Protein AF-A0A948I524-F1 (afdb_monomer_lite)

Radius of gyration: 13.86 Å; chains: 1; bounding box: 35×22×31 Å

Sequence (52 aa):
IIPALEPSHALAYVAKLAPTLPADHLMVMNLCGRGDKDLAAVLKHLKARGKI

Foldseek 3Di:
DAQAPVQVVVVVVCVVVVVVDDPPDDDDGDRPDHHPVVVVVVVVVCVVVVVD

Structure (mmCIF, N/CA/C/O backbone):
data_AF-A0A948I524-F1
#
_entry.id   AF-A0A948I524-F1
#
loop_
_atom_site.group_PDB
_atom_site.id
_atom_site.type_symbol
_atom_site.label_atom_id
_atom_site.label_alt_id
_atom_site.label_comp_id
_atom_site.label_asym_id
_atom_site.label_entity_id
_atom_site.label_seq_id
_atom_site.pdbx_PDB_ins_code
_atom_site.Cartn_x
_atom_site.Cartn_y
_atom_site.Cartn_z
_atom_site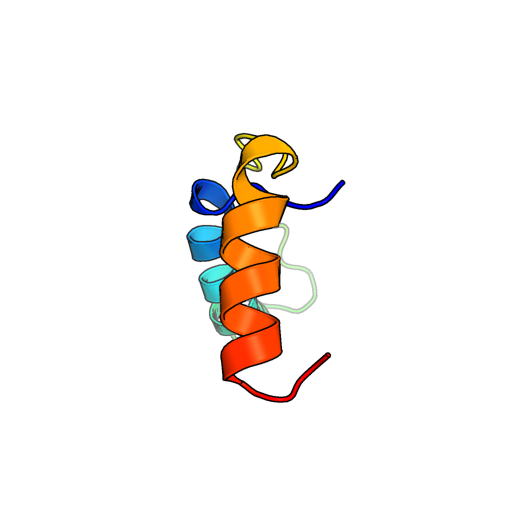.occupancy
_atom_site.B_iso_or_equiv
_atom_site.auth_seq_id
_atom_site.auth_comp_id
_atom_site.auth_asym_id
_atom_site.auth_atom_id
_atom_site.pdbx_PDB_model_num
ATOM 1 N N . ILE A 1 1 ? -4.663 -5.571 -10.042 1.00 82.62 1 ILE A N 1
ATOM 2 C CA . ILE A 1 1 ? -3.879 -4.374 -10.433 1.00 82.62 1 ILE A CA 1
ATOM 3 C C . ILE A 1 1 ? -2.657 -4.338 -9.531 1.00 82.62 1 ILE A C 1
ATOM 5 O O . ILE A 1 1 ? -2.838 -4.440 -8.325 1.00 82.62 1 ILE A O 1
ATOM 9 N N . ILE A 1 2 ? -1.445 -4.271 -10.083 1.00 92.44 2 ILE A N 1
ATOM 10 C CA . ILE A 1 2 ? -0.241 -4.020 -9.278 1.00 92.44 2 ILE A CA 1
ATOM 11 C C . ILE A 1 2 ? -0.167 -2.500 -9.084 1.00 92.44 2 ILE A C 1
ATOM 13 O O . ILE A 1 2 ? -0.244 -1.793 -10.093 1.00 92.44 2 ILE A O 1
ATOM 17 N N . PRO 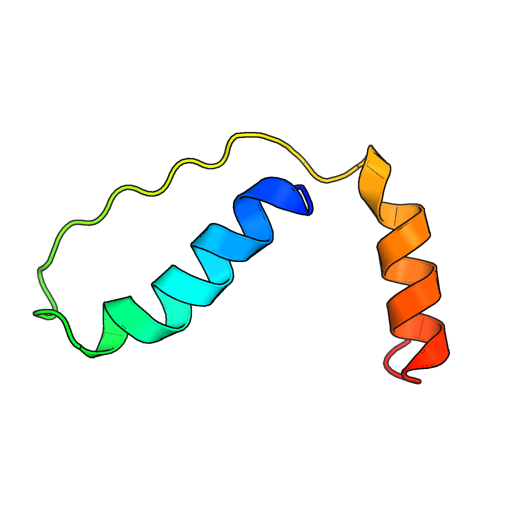A 1 3 ? -0.096 -1.977 -7.848 1.00 95.56 3 PRO A N 1
ATOM 18 C CA . PRO A 1 3 ? 0.033 -0.541 -7.628 1.00 95.56 3 PRO A CA 1
ATOM 19 C C . PRO A 1 3 ? 1.351 -0.041 -8.218 1.00 95.56 3 PRO A C 1
ATOM 21 O O . PRO A 1 3 ? 2.362 -0.741 -8.160 1.00 95.56 3 PRO A O 1
ATOM 24 N N . ALA A 1 4 ? 1.344 1.175 -8.760 1.00 97.38 4 ALA A N 1
ATOM 25 C CA . ALA A 1 4 ? 2.597 1.869 -9.029 1.00 97.38 4 ALA A CA 1
ATOM 26 C C . ALA A 1 4 ? 3.372 2.118 -7.721 1.00 97.38 4 ALA A C 1
ATOM 28 O O . ALA A 1 4 ? 2.823 1.992 -6.612 1.00 97.38 4 ALA A O 1
ATOM 29 N N . LEU A 1 5 ? 4.655 2.453 -7.820 1.00 96.88 5 LEU A N 1
ATOM 30 C CA . LEU A 1 5 ? 5.469 2.706 -6.627 1.00 96.88 5 LEU A CA 1
ATOM 31 C C . LEU A 1 5 ? 4.958 3.908 -5.822 1.00 96.88 5 LEU A C 1
ATOM 33 O O . LEU A 1 5 ? 5.017 3.893 -4.594 1.00 96.88 5 LEU A O 1
ATOM 37 N N . GLU A 1 6 ? 4.378 4.912 -6.470 1.00 96.06 6 GLU A N 1
ATOM 38 C CA . GLU A 1 6 ? 3.840 6.112 -5.833 1.00 96.06 6 GLU A CA 1
ATOM 39 C C . GLU A 1 6 ? 2.685 5.788 -4.865 1.00 96.06 6 GLU A C 1
ATOM 41 O O . GLU A 1 6 ? 2.846 6.040 -3.665 1.00 96.06 6 GLU A O 1
ATOM 46 N N . PRO A 1 7 ? 1.564 5.154 -5.283 1.00 96.94 7 PRO A N 1
ATOM 47 C CA . PRO A 1 7 ? 0.487 4.797 -4.360 1.00 96.94 7 PRO A CA 1
ATOM 48 C C . PRO A 1 7 ? 0.867 3.659 -3.398 1.00 96.94 7 PRO A C 1
ATOM 50 O O . PRO A 1 7 ? 0.203 3.480 -2.376 1.00 96.94 7 PRO A O 1
ATOM 53 N N . SER A 1 8 ? 1.952 2.915 -3.654 1.00 97.31 8 SER A N 1
ATOM 54 C CA . SER A 1 8 ? 2.436 1.882 -2.724 1.00 97.31 8 SER A CA 1
ATOM 55 C C . SER A 1 8 ? 2.841 2.457 -1.358 1.00 97.31 8 SER A C 1
ATOM 57 O O . SER A 1 8 ? 2.691 1.778 -0.342 1.00 97.31 8 SER A O 1
ATOM 59 N N . HIS A 1 9 ? 3.276 3.722 -1.299 1.00 96.69 9 HIS A N 1
ATOM 60 C CA . HIS A 1 9 ? 3.585 4.407 -0.037 1.00 96.69 9 HIS A CA 1
ATOM 61 C C . HIS A 1 9 ? 2.330 4.633 0.812 1.00 96.69 9 HIS A C 1
ATOM 63 O O . HIS A 1 9 ? 2.325 4.348 2.011 1.00 96.69 9 HIS A O 1
ATOM 69 N N . ALA A 1 10 ? 1.249 5.098 0.182 1.00 97.31 10 ALA A N 1
ATOM 70 C CA . ALA A 1 10 ? -0.030 5.279 0.854 1.00 97.31 10 ALA A CA 1
ATOM 71 C C . ALA A 1 10 ? -0.594 3.931 1.326 1.00 97.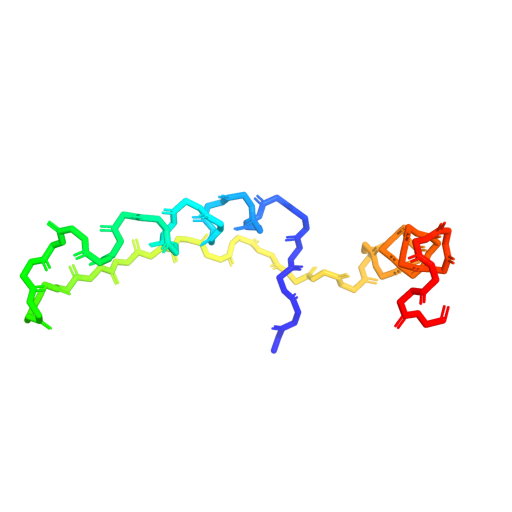31 10 ALA A C 1
ATOM 73 O O . ALA A 1 10 ? -1.041 3.829 2.465 1.00 97.31 10 ALA A O 1
ATOM 74 N N . LEU A 1 11 ? -0.483 2.871 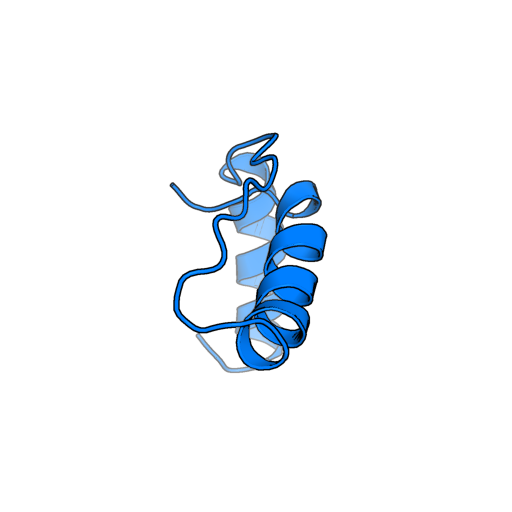0.516 1.00 97.06 11 LEU A N 1
ATOM 75 C CA . LEU A 1 11 ? -0.935 1.531 0.901 1.00 97.06 11 LEU A CA 1
ATOM 76 C C . LEU A 1 11 ? -0.153 0.989 2.111 1.00 97.06 11 LEU A C 1
ATOM 78 O O . LEU A 1 11 ? -0.743 0.425 3.032 1.00 97.06 11 LEU A O 1
ATOM 82 N N . ALA A 1 12 ? 1.164 1.206 2.149 1.00 97.88 12 ALA A N 1
ATOM 83 C CA . ALA A 1 12 ? 1.995 0.824 3.289 1.00 97.88 12 ALA A CA 1
ATOM 84 C C . ALA A 1 12 ? 1.614 1.574 4.577 1.00 97.88 12 ALA A C 1
ATOM 86 O O . ALA A 1 12 ? 1.714 1.011 5.667 1.00 97.88 12 ALA A O 1
ATOM 87 N N . TYR A 1 13 ? 1.176 2.831 4.471 1.00 97.88 13 TYR A N 1
ATOM 88 C CA . TYR A 1 13 ? 0.671 3.588 5.615 1.00 97.88 13 TYR A CA 1
ATOM 89 C C . TYR A 1 13 ? -0.712 3.104 6.059 1.00 97.88 13 TYR A C 1
ATOM 91 O O . TYR A 1 13 ? -0.926 2.912 7.254 1.00 97.88 13 TYR A O 1
ATOM 99 N N . VAL A 1 14 ? -1.611 2.805 5.114 1.00 97.69 14 VAL A N 1
ATOM 100 C CA . VAL A 1 14 ? -2.923 2.206 5.407 1.00 97.69 14 VAL A CA 1
ATOM 101 C C . VAL A 1 14 ? -2.766 0.909 6.198 1.00 97.69 14 VAL A C 1
ATOM 103 O O . VAL A 1 14 ? -3.449 0.732 7.199 1.00 97.69 14 VAL A O 1
ATOM 106 N N . ALA A 1 15 ? -1.812 0.046 5.837 1.00 97.56 15 ALA A N 1
ATOM 107 C CA . ALA A 1 15 ? -1.548 -1.193 6.573 1.00 97.56 15 ALA A CA 1
ATOM 108 C C . ALA A 1 15 ? -1.137 -0.971 8.046 1.00 97.56 15 ALA A C 1
ATOM 110 O O . ALA A 1 15 ? -1.324 -1.860 8.873 1.00 97.56 15 ALA A O 1
ATOM 111 N N . LYS A 1 16 ? -0.586 0.204 8.382 1.00 97.94 16 LYS A N 1
ATOM 112 C CA . LYS A 1 16 ? -0.230 0.592 9.757 1.00 97.94 16 LYS A CA 1
ATOM 113 C C . LYS A 1 16 ? -1.377 1.290 10.485 1.00 97.94 16 LYS A C 1
ATOM 115 O O . LYS A 1 16 ? -1.535 1.085 11.681 1.00 97.94 16 LYS A O 1
ATOM 120 N N . LEU A 1 17 ? -2.132 2.129 9.775 1.00 98.00 17 LEU A N 1
ATOM 121 C CA . LEU A 1 17 ? -3.199 2.957 10.336 1.00 98.00 17 LEU A CA 1
ATOM 122 C C . LEU A 1 17 ? -4.508 2.180 10.521 1.00 98.00 17 LEU A C 1
ATOM 124 O O . LEU A 1 17 ? -5.168 2.334 11.539 1.00 98.00 17 LEU A O 1
ATOM 128 N N . ALA A 1 18 ? -4.894 1.335 9.563 1.00 98.06 18 ALA A N 1
ATOM 129 C CA . ALA A 1 18 ? -6.176 0.632 9.600 1.00 98.06 18 ALA A CA 1
ATOM 130 C C . ALA A 1 18 ? -6.399 -0.196 10.885 1.00 98.06 18 ALA A C 1
ATOM 132 O O . ALA A 1 18 ? -7.495 -0.119 11.433 1.00 98.06 18 ALA A O 1
ATOM 133 N N . PRO A 1 19 ? -5.395 -0.910 11.441 1.00 97.88 19 PRO A N 1
ATOM 134 C CA . PRO A 1 19 ? -5.569 -1.649 12.693 1.00 97.88 19 PRO A CA 1
ATOM 135 C C . PRO A 1 19 ? -5.827 -0.775 13.930 1.00 97.88 19 PRO A C 1
ATOM 137 O O . PRO A 1 19 ? -6.250 -1.302 14.954 1.00 97.88 19 PRO A O 1
ATOM 140 N N . THR A 1 20 ? -5.546 0.534 13.877 1.00 98.44 20 THR A N 1
ATOM 141 C CA . THR A 1 20 ? -5.779 1.460 15.001 1.00 98.44 20 THR A CA 1
ATOM 142 C C . THR A 1 20 ? -7.148 2.135 14.942 1.00 98.44 20 THR A C 1
ATOM 144 O O . THR A 1 20 ? -7.446 2.980 15.784 1.00 98.44 20 THR A O 1
ATOM 147 N N . LEU A 1 21 ? -7.954 1.833 13.925 1.00 98.31 21 LEU A N 1
ATOM 148 C CA . LEU A 1 21 ? -9.266 2.429 13.702 1.00 98.31 21 LEU A CA 1
ATOM 149 C C . LEU A 1 21 ? -10.380 1.439 14.080 1.00 98.31 21 LEU A C 1
ATOM 151 O O . LEU A 1 21 ? -10.130 0.234 14.163 1.00 98.31 21 LEU A O 1
ATOM 155 N N . PRO A 1 22 ? -11.611 1.925 14.325 1.00 98.50 22 PRO A N 1
ATOM 156 C CA . PRO A 1 22 ? -12.765 1.058 14.535 1.00 98.50 22 PRO A CA 1
ATOM 157 C C . PRO A 1 22 ? -12.939 0.042 13.403 1.00 98.50 22 PRO A C 1
ATOM 159 O O . PRO A 1 22 ? -12.657 0.337 12.242 1.00 98.50 22 PRO A O 1
ATOM 162 N N . ALA A 1 23 ? -13.440 -1.146 13.736 1.00 96.56 23 ALA A N 1
ATOM 163 C CA . ALA A 1 23 ? -13.621 -2.226 12.765 1.00 96.56 23 ALA A CA 1
ATOM 164 C C . ALA A 1 23 ? -14.606 -1.873 11.630 1.00 96.56 23 ALA A C 1
ATOM 166 O O . ALA A 1 23 ? -14.528 -2.451 10.550 1.00 96.56 23 ALA A O 1
ATOM 167 N N . ASP A 1 24 ? -15.516 -0.929 11.869 1.00 97.75 24 ASP A N 1
ATOM 168 C CA . ASP A 1 24 ? -16.510 -0.411 10.926 1.00 97.75 24 ASP A CA 1
ATOM 169 C C . ASP A 1 24 ? -16.078 0.897 10.238 1.00 97.75 24 ASP A C 1
ATOM 171 O O . ASP A 1 24 ? -16.853 1.509 9.501 1.00 97.75 24 ASP A O 1
ATOM 175 N N . HIS A 1 25 ? -14.836 1.339 10.450 1.00 98.12 25 HIS A N 1
ATOM 176 C CA . HIS A 1 25 ? -14.328 2.559 9.843 1.00 98.12 25 HIS A CA 1
ATOM 177 C C . HIS A 1 25 ? -14.203 2.426 8.317 1.00 98.12 25 HIS A C 1
ATOM 179 O O . HIS A 1 25 ? -13.462 1.588 7.800 1.00 98.12 25 HIS A O 1
ATOM 185 N N . LEU A 1 26 ? -14.882 3.311 7.583 1.00 97.94 26 LEU A N 1
ATOM 186 C CA . LEU A 1 26 ? -14.790 3.395 6.126 1.00 97.94 26 LEU A CA 1
ATOM 187 C C . LEU A 1 26 ? -13.617 4.288 5.709 1.00 97.94 26 LEU A C 1
ATOM 189 O O . LEU A 1 26 ? -13.563 5.463 6.065 1.00 97.94 26 LEU A O 1
ATOM 193 N N . MET A 1 27 ? -12.710 3.745 4.896 1.00 96.88 27 MET A N 1
ATOM 194 C CA . MET A 1 27 ? -11.522 4.446 4.408 1.00 96.88 27 MET A CA 1
ATOM 195 C C . MET A 1 27 ? -11.460 4.431 2.880 1.00 96.88 27 MET A C 1
ATOM 197 O O . MET A 1 27 ? -11.707 3.407 2.245 1.00 96.88 27 MET A O 1
ATOM 201 N N . VAL A 1 28 ? -11.056 5.560 2.294 1.00 97.38 28 VAL A N 1
ATOM 202 C CA . VAL A 1 28 ? -10.746 5.679 0.865 1.00 97.38 28 VAL A CA 1
ATOM 203 C C . VAL A 1 28 ? -9.284 6.073 0.715 1.00 97.38 28 VAL A C 1
ATOM 205 O O . VAL A 1 28 ? -8.819 7.032 1.325 1.00 97.38 28 VAL A O 1
ATOM 208 N N . MET A 1 29 ? -8.561 5.336 -0.120 1.00 96.88 29 MET A N 1
ATOM 209 C CA . MET A 1 29 ? -7.174 5.620 -0.468 1.00 96.88 29 MET A CA 1
ATOM 210 C C . MET A 1 29 ? -7.061 5.763 -1.984 1.00 96.88 29 MET A C 1
ATOM 212 O O . MET A 1 29 ? -7.648 4.992 -2.743 1.00 96.88 29 MET A O 1
ATOM 216 N N . ASN A 1 30 ? -6.325 6.783 -2.426 1.00 96.69 30 ASN A N 1
ATOM 217 C CA . ASN A 1 30 ? -6.137 7.047 -3.845 1.00 96.69 30 ASN A CA 1
ATOM 218 C C . ASN A 1 30 ? -5.119 6.073 -4.456 1.00 96.69 30 ASN A C 1
ATOM 220 O O . ASN A 1 30 ? -3.930 6.125 -4.136 1.00 96.69 30 ASN A O 1
ATOM 224 N N . LEU A 1 31 ? -5.572 5.244 -5.395 1.00 96.44 31 LEU A N 1
ATOM 225 C CA . LEU A 1 31 ? -4.723 4.388 -6.218 1.00 96.44 31 LEU A CA 1
ATOM 226 C C . LEU A 1 31 ? -4.411 5.098 -7.544 1.00 96.44 31 LEU A C 1
ATOM 228 O O . LEU A 1 31 ? -4.982 4.779 -8.584 1.00 96.44 31 LEU A O 1
ATOM 232 N N . CYS A 1 32 ? -3.513 6.083 -7.503 1.00 95.88 32 CYS A N 1
ATOM 233 C CA . CYS A 1 32 ? -3.281 7.000 -8.625 1.00 95.88 32 CYS A CA 1
ATOM 234 C C . CYS A 1 32 ? -2.686 6.362 -9.897 1.00 95.88 32 CYS A C 1
ATOM 236 O O . CYS A 1 32 ? -2.632 7.025 -10.932 1.00 95.88 32 CYS A O 1
ATOM 238 N N . GLY A 1 33 ? -2.246 5.099 -9.859 1.00 96.12 33 GLY A N 1
ATOM 239 C CA . GLY A 1 33 ? -1.646 4.446 -11.020 1.00 96.12 33 GLY A CA 1
ATOM 240 C C . GLY A 1 33 ? -1.398 2.944 -10.871 1.00 96.12 33 GLY A C 1
ATOM 241 O O . GLY A 1 33 ? -1.392 2.385 -9.771 1.00 96.12 33 GLY A O 1
ATOM 242 N N . ARG A 1 34 ? -1.164 2.304 -12.023 1.00 96.88 34 ARG A N 1
ATOM 243 C CA . ARG A 1 34 ? -0.769 0.893 -12.178 1.00 96.88 34 ARG A CA 1
ATOM 244 C C . ARG A 1 34 ? 0.744 0.768 -12.394 1.00 96.88 34 ARG A C 1
ATOM 246 O O . ARG A 1 34 ? 1.329 1.583 -13.100 1.00 96.88 34 ARG A O 1
ATOM 253 N N . GLY A 1 35 ? 1.355 -0.259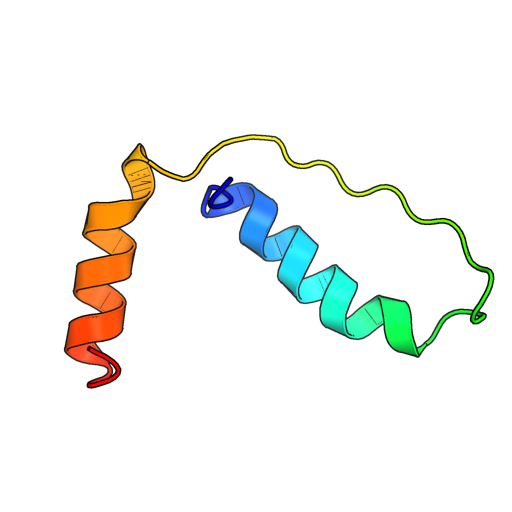 -11.812 1.00 95.94 35 GLY A N 1
ATOM 254 C CA . GLY A 1 35 ? 2.809 -0.417 -11.689 1.00 95.94 35 GLY A CA 1
ATOM 255 C C . GLY A 1 35 ? 3.512 -1.149 -12.829 1.00 95.94 35 GLY A C 1
ATOM 256 O O . GLY A 1 35 ? 4.608 -1.664 -12.638 1.00 95.94 35 GLY A O 1
ATOM 257 N N . ASP A 1 36 ? 2.922 -1.236 -14.019 1.00 95.50 36 ASP A N 1
ATOM 258 C CA . ASP A 1 36 ? 3.512 -1.979 -15.146 1.00 95.50 36 ASP A CA 1
ATOM 259 C C . ASP A 1 36 ? 4.871 -1.420 -15.568 1.00 95.50 36 ASP A C 1
ATOM 261 O O . ASP A 1 36 ? 5.769 -2.176 -15.931 1.00 95.50 36 ASP A O 1
ATOM 265 N N . LYS A 1 37 ? 5.040 -0.096 -15.468 1.00 93.56 37 LYS A N 1
ATOM 266 C CA . LYS A 1 37 ? 6.318 0.577 -15.737 1.00 93.56 37 LYS A CA 1
ATOM 267 C C . LYS A 1 37 ? 7.358 0.316 -14.642 1.00 93.56 37 LYS A C 1
ATOM 269 O O . LYS A 1 37 ? 8.551 0.318 -14.930 1.00 93.56 37 LYS A O 1
ATOM 274 N N . ASP A 1 38 ? 6.913 0.035 -13.419 1.00 95.69 38 ASP A N 1
ATOM 275 C CA . ASP A 1 38 ? 7.784 -0.177 -12.259 1.00 95.69 38 ASP A CA 1
ATOM 276 C C . ASP A 1 38 ? 8.271 -1.624 -12.128 1.00 95.69 38 ASP A C 1
ATOM 278 O O . ASP A 1 38 ? 9.198 -1.909 -11.364 1.00 95.69 38 ASP A O 1
ATOM 282 N N . LEU A 1 39 ? 7.675 -2.554 -12.881 1.00 94.88 39 LEU A N 1
ATOM 283 C CA . LEU A 1 39 ? 7.918 -3.988 -12.744 1.00 94.88 39 LEU A CA 1
ATOM 284 C C . LEU A 1 39 ? 9.405 -4.346 -12.853 1.00 94.88 39 LEU A C 1
ATOM 286 O O . LEU A 1 39 ? 9.914 -5.115 -12.039 1.00 94.88 39 LEU A O 1
ATOM 290 N N . ALA A 1 40 ? 10.125 -3.769 -13.819 1.00 95.94 40 ALA A N 1
ATOM 291 C CA . ALA A 1 40 ? 11.551 -4.034 -14.005 1.00 95.94 40 ALA A CA 1
ATOM 292 C C . ALA A 1 40 ? 12.386 -3.613 -12.781 1.00 95.94 40 ALA A C 1
ATOM 294 O O . ALA A 1 40 ? 13.277 -4.352 -12.347 1.00 95.94 40 ALA A O 1
ATOM 295 N N . ALA A 1 41 ? 12.075 -2.454 -12.192 1.00 95.81 41 ALA A N 1
ATOM 296 C CA . ALA A 1 41 ? 12.754 -1.955 -11.000 1.00 95.81 41 ALA A CA 1
ATOM 297 C C . ALA A 1 41 ? 12.462 -2.841 -9.779 1.00 95.81 41 ALA A C 1
ATOM 299 O O . ALA A 1 41 ? 13.386 -3.232 -9.059 1.00 95.81 41 ALA A O 1
ATOM 300 N N . VAL A 1 42 ? 11.196 -3.225 -9.588 1.00 96.12 42 VAL A N 1
ATOM 301 C CA . VAL A 1 42 ? 10.774 -4.101 -8.486 1.00 96.12 42 VAL A CA 1
ATOM 302 C C . VAL A 1 42 ? 11.395 -5.490 -8.615 1.00 96.12 42 VAL A C 1
ATOM 304 O O . VAL A 1 42 ? 11.952 -5.993 -7.642 1.00 96.12 42 VAL A O 1
ATOM 307 N N . LEU A 1 43 ? 11.381 -6.099 -9.803 1.00 96.62 43 LEU A N 1
ATOM 308 C CA . LEU A 1 43 ? 11.990 -7.413 -10.031 1.00 96.62 43 LEU A CA 1
ATOM 309 C C . LEU A 1 43 ? 13.488 -7.403 -9.722 1.00 96.62 43 LEU A C 1
ATOM 311 O O . LEU A 1 43 ? 13.978 -8.307 -9.045 1.00 96.62 43 LEU A O 1
ATOM 315 N N . LYS A 1 44 ? 14.215 -6.368 -10.163 1.00 97.50 44 LYS A N 1
ATOM 316 C CA . LYS A 1 44 ? 15.635 -6.198 -9.821 1.00 97.50 44 LYS A CA 1
ATOM 317 C C . LYS A 1 44 ? 15.835 -6.128 -8.304 1.00 97.50 44 LYS A C 1
ATOM 319 O O . LYS A 1 44 ? 16.730 -6.787 -7.777 1.00 97.50 44 LYS A O 1
ATOM 324 N N . HIS A 1 45 ? 14.998 -5.364 -7.604 1.00 97.06 45 HIS A N 1
ATOM 325 C CA . HIS A 1 45 ? 15.067 -5.233 -6.149 1.00 97.06 45 HIS A CA 1
ATOM 326 C C . HIS A 1 45 ? 14.750 -6.548 -5.419 1.00 97.06 45 HIS A C 1
ATOM 328 O O . HIS A 1 45 ? 15.435 -6.899 -4.462 1.00 97.06 45 HIS A O 1
ATOM 334 N N . LEU A 1 46 ? 13.741 -7.300 -5.867 1.00 97.06 46 LEU A N 1
ATOM 335 C CA . LEU A 1 46 ? 13.354 -8.572 -5.252 1.00 97.06 46 LEU A CA 1
ATOM 336 C C . LEU A 1 46 ? 14.408 -9.667 -5.467 1.00 97.06 46 LEU A C 1
ATOM 338 O O . LEU A 1 46 ? 14.719 -10.377 -4.510 1.00 97.06 46 LEU A O 1
ATOM 342 N N . LYS A 1 47 ? 15.015 -9.736 -6.662 1.00 97.75 47 LYS A N 1
ATOM 343 C CA . LYS A 1 47 ? 16.158 -10.622 -6.948 1.00 97.75 47 LYS A CA 1
ATOM 344 C C . LYS A 1 47 ? 17.350 -10.316 -6.046 1.00 97.75 47 LYS A C 1
ATOM 346 O O . LYS A 1 47 ? 17.905 -11.210 -5.422 1.00 97.75 47 LYS A O 1
ATOM 351 N N . ALA A 1 48 ? 17.703 -9.036 -5.901 1.00 97.56 48 ALA A N 1
ATOM 352 C CA . ALA A 1 48 ? 18.782 -8.615 -5.004 1.00 97.56 48 ALA A CA 1
ATOM 353 C C . ALA A 1 48 ? 18.514 -8.967 -3.526 1.00 97.56 48 ALA A C 1
ATOM 355 O O . ALA A 1 48 ? 19.448 -9.075 -2.738 1.00 97.56 48 ALA A O 1
ATOM 356 N N . ARG A 1 49 ? 17.243 -9.158 -3.145 1.00 97.00 49 ARG A N 1
ATOM 357 C CA . ARG A 1 49 ? 16.823 -9.578 -1.800 1.00 97.00 49 ARG A CA 1
ATOM 358 C C . ARG A 1 49 ? 16.633 -11.092 -1.655 1.00 97.00 49 ARG A C 1
ATOM 360 O O . ARG A 1 49 ? 16.173 -11.513 -0.597 1.00 97.00 49 ARG A O 1
ATOM 367 N N . GLY A 1 50 ? 16.926 -11.885 -2.690 1.00 96.62 50 GLY A N 1
ATOM 368 C CA . GLY A 1 50 ? 16.746 -13.342 -2.687 1.00 96.62 50 GLY A CA 1
ATOM 369 C C . GLY A 1 50 ? 15.295 -13.785 -2.486 1.00 96.62 50 GLY A C 1
ATOM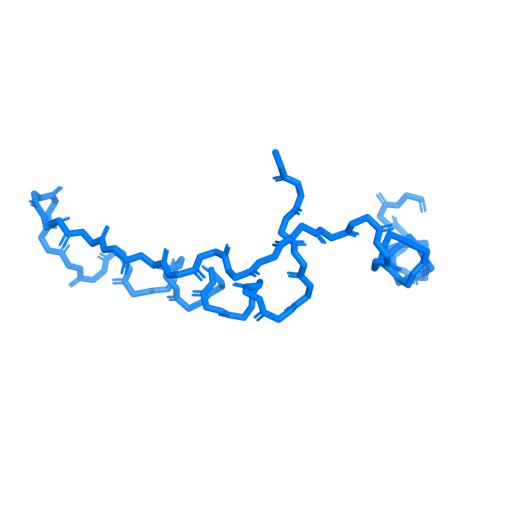 370 O O . GLY A 1 50 ? 15.051 -14.874 -1.978 1.00 96.62 50 GLY A O 1
ATOM 371 N N . LYS A 1 51 ? 14.323 -12.918 -2.807 1.00 92.56 51 LYS A N 1
ATOM 372 C CA . LYS A 1 51 ? 12.890 -13.227 -2.664 1.00 92.56 51 LYS A CA 1
ATOM 373 C C . LYS A 1 51 ? 12.298 -13.912 -3.894 1.00 92.56 51 LYS A C 1
ATOM 375 O O . LYS A 1 51 ? 11.198 -14.447 -3.798 1.00 92.56 51 LYS A O 1
ATOM 380 N N . ILE A 1 52 ? 13.016 -13.841 -5.012 1.00 90.62 52 ILE A N 1
ATOM 381 C CA . ILE A 1 52 ? 12.784 -14.499 -6.302 1.00 90.62 52 ILE A CA 1
ATOM 382 C C . ILE A 1 52 ? 14.126 -14.687 -7.007 1.00 90.62 52 ILE A C 1
ATOM 384 O O . ILE A 1 52 ? 15.080 -13.961 -6.633 1.00 90.62 52 ILE A O 1
#

pLDDT: mean 96.38, std 2.46, range [82.62, 98.5]

Secondary structure (DSSP, 8-state):
-PBPHHHHHHHHHHHHHGGGS-TT---------BGGGTHHHHHHHHHHTT--